Protein AF-A0A4P9XST7-F1 (afdb_monomer)

Organism: NCBI:txid78915

Nearest PDB structures (foldseek):
  6m81-assembly1_C-2  TM=3.592E-01  e=2.031E-01  Streptomyces fradiae
  5g4q-assembly2_A-3  TM=3.084E-01  e=9.100E-01  Helicobacter pylori 26695
  6rnh-assembly1_B  TM=2.541E-01  e=7.087E-01  Plasmodium falciparum 3D7
  3ibj-assembly1_A  TM=3.490E-01  e=5.934E+00  Homo sapiens
  7c5z-assembly1_B  TM=2.985E-01  e=7.619E+00  Sprivivirus cyprinus

Secondary structure (DSSP, 8-state):
-HHHHHHHHHTSTTS-EEEETTEEEEESSTT--SGGGEEEEE-SS-HHHHHHHHHHTTEEEEE-SSTT--PEEEEE-

Foldseek 3Di:
DLVVLVVVCVVPVQFKWKDDPQKIKTFCDPPDPDPVRIDIDGHPDDSVVSVVSLVVSQWDWDFDPPPVGRIIIIGHD

Structure (mmCIF, N/CA/C/O backbone):
data_AF-A0A4P9XST7-F1
#
_entry.id   AF-A0A4P9XST7-F1
#
loop_
_atom_site.group_PDB
_atom_site.id
_atom_site.type_symbol
_atom_site.label_atom_id
_atom_site.label_alt_id
_atom_site.label_comp_id
_atom_site.label_asym_id
_atom_site.label_entity_id
_atom_site.label_seq_id
_atom_site.pdbx_PDB_ins_code
_atom_site.Cartn_x
_atom_site.Cartn_y
_atom_site.Cartn_z
_atom_site.occupancy
_atom_site.B_iso_or_equiv
_atom_site.auth_seq_id
_atom_site.auth_comp_id
_atom_site.auth_asym_id
_atom_site.auth_atom_id
_atom_site.pdbx_PDB_model_num
ATOM 1 N N . GLU A 1 1 ? -9.191 13.164 5.721 1.00 84.94 1 GLU A N 1
ATOM 2 C CA . GLU A 1 1 ? -8.384 12.439 4.712 1.00 84.94 1 GLU A CA 1
ATOM 3 C C . GLU A 1 1 ? -8.397 10.929 4.884 1.00 84.94 1 GLU A C 1
ATOM 5 O O . GLU A 1 1 ? -8.814 10.248 3.958 1.00 84.94 1 GLU A O 1
ATOM 10 N N . GLU A 1 2 ? -8.024 10.388 6.046 1.00 88.75 2 GLU A N 1
ATOM 11 C CA . GLU A 1 2 ? -8.052 8.931 6.264 1.00 88.75 2 GLU A CA 1
ATOM 12 C C . GLU A 1 2 ? -9.438 8.297 6.055 1.00 88.75 2 GLU A C 1
ATOM 14 O O . GLU A 1 2 ? -9.542 7.203 5.507 1.00 88.75 2 GLU A O 1
ATOM 19 N N . GLU A 1 3 ? -10.510 8.994 6.443 1.00 91.69 3 GLU A N 1
ATOM 20 C CA . GLU A 1 3 ? -11.891 8.552 6.205 1.00 91.69 3 GLU A CA 1
ATOM 21 C C . GLU A 1 3 ? -12.267 8.577 4.716 1.00 91.69 3 GLU A C 1
ATOM 23 O O . GLU A 1 3 ? -12.946 7.679 4.233 1.00 91.69 3 GLU A O 1
ATOM 28 N N . ARG A 1 4 ? -11.737 9.544 3.953 1.00 92.94 4 ARG A N 1
ATOM 29 C CA . ARG A 1 4 ? -11.901 9.619 2.490 1.00 92.94 4 ARG A CA 1
ATOM 30 C C . ARG A 1 4 ? -11.226 8.437 1.799 1.00 92.94 4 ARG A C 1
ATOM 32 O O . ARG A 1 4 ? -11.791 7.859 0.877 1.00 92.94 4 ARG A O 1
ATOM 39 N N . LEU A 1 5 ? -10.034 8.067 2.269 1.00 92.44 5 LEU A N 1
ATOM 40 C CA . LEU A 1 5 ? -9.322 6.875 1.812 1.00 92.44 5 LEU A CA 1
ATOM 41 C C . LEU A 1 5 ? -10.104 5.606 2.168 1.00 92.44 5 LEU A C 1
ATOM 43 O O . LEU A 1 5 ? -10.295 4.756 1.302 1.00 92.44 5 LEU A O 1
ATOM 47 N N . ALA A 1 6 ? -10.626 5.513 3.394 1.00 94.06 6 ALA A N 1
ATOM 48 C CA . ALA A 1 6 ? -11.454 4.389 3.825 1.00 94.06 6 ALA A CA 1
ATOM 49 C C . ALA A 1 6 ? -12.731 4.241 2.978 1.00 94.06 6 ALA A C 1
ATOM 51 O O . ALA A 1 6 ? -13.034 3.140 2.527 1.00 94.06 6 ALA A O 1
ATOM 52 N N . ALA A 1 7 ? -13.439 5.341 2.704 1.00 94.12 7 ALA A N 1
ATOM 53 C CA . ALA A 1 7 ? -14.622 5.343 1.847 1.00 94.12 7 ALA A CA 1
ATOM 54 C C . ALA A 1 7 ? -14.286 4.890 0.416 1.00 94.12 7 ALA A C 1
ATOM 56 O O . ALA A 1 7 ? -14.956 4.018 -0.132 1.00 94.12 7 ALA A O 1
ATOM 57 N N . PHE A 1 8 ? -13.191 5.401 -0.156 1.00 93.25 8 PHE A N 1
ATOM 58 C CA . PHE A 1 8 ? -12.749 5.034 -1.502 1.00 93.25 8 PHE A CA 1
ATOM 59 C C . PHE A 1 8 ? -12.422 3.541 -1.642 1.00 93.25 8 PHE A C 1
ATOM 61 O O . PHE A 1 8 ? -12.772 2.915 -2.649 1.00 93.25 8 PHE A O 1
ATOM 68 N N . VAL A 1 9 ? -11.769 2.940 -0.640 1.00 92.56 9 VAL A N 1
ATOM 69 C CA . VAL A 1 9 ? -11.498 1.494 -0.663 1.00 92.56 9 VAL A CA 1
ATOM 70 C C . VAL A 1 9 ? -12.731 0.649 -0.346 1.00 92.56 9 VAL A C 1
ATOM 72 O O . VAL A 1 9 ? -12.854 -0.461 -0.854 1.00 92.56 9 VAL A O 1
ATOM 75 N N . ALA A 1 10 ? -13.680 1.179 0.430 1.00 92.56 10 ALA A N 1
ATOM 76 C CA . ALA A 1 10 ? -14.939 0.503 0.736 1.00 92.56 10 ALA A CA 1
ATOM 77 C C . ALA A 1 10 ? -15.870 0.373 -0.483 1.00 92.56 10 ALA A C 1
ATOM 79 O O . ALA A 1 10 ? -16.676 -0.551 -0.528 1.00 92.56 10 ALA A O 1
ATOM 80 N N .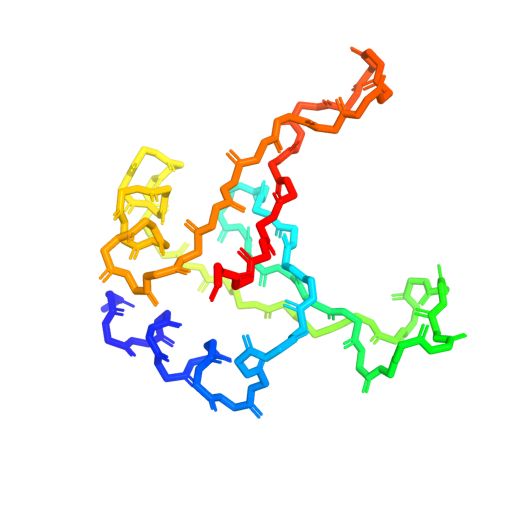 GLU A 1 11 ? -15.743 1.243 -1.490 1.00 91.12 11 GLU A N 1
ATOM 81 C CA . GLU A 1 11 ? -16.488 1.126 -2.754 1.00 91.12 11 GLU A CA 1
ATOM 82 C C . GLU A 1 11 ? -16.107 -0.127 -3.567 1.00 91.12 11 GLU A C 1
ATOM 84 O O . GLU A 1 11 ? -16.931 -0.652 -4.312 1.00 91.12 11 GLU A O 1
ATOM 89 N N . ALA A 1 12 ? -14.862 -0.604 -3.454 1.00 90.44 12 ALA A N 1
ATOM 90 C CA . ALA A 1 12 ? -14.394 -1.809 -4.141 1.00 90.44 12 ALA A CA 1
ATOM 91 C C . ALA A 1 12 ? -13.358 -2.555 -3.279 1.00 90.44 12 ALA A C 1
ATOM 93 O O . ALA A 1 12 ? -12.176 -2.593 -3.619 1.00 90.44 12 ALA A O 1
ATOM 94 N N . PRO A 1 13 ? -13.781 -3.183 -2.169 1.00 90.56 13 PRO A N 1
ATOM 95 C CA . PRO A 1 13 ? -12.863 -3.724 -1.167 1.00 90.56 13 PRO A CA 1
ATOM 96 C C . PRO A 1 13 ? -11.992 -4.867 -1.695 1.00 90.56 13 PRO A C 1
ATOM 98 O O . PRO A 1 13 ? -10.924 -5.104 -1.149 1.00 90.56 13 PRO A O 1
ATOM 101 N N . ASN A 1 14 ? -12.429 -5.547 -2.758 1.00 90.38 14 ASN A N 1
ATOM 102 C CA . ASN A 1 14 ? -11.722 -6.670 -3.377 1.00 90.38 14 ASN A CA 1
ATOM 103 C C . ASN A 1 14 ? -10.880 -6.253 -4.597 1.00 90.38 14 ASN A C 1
ATOM 105 O O . ASN A 1 14 ? -10.346 -7.117 -5.289 1.00 90.38 14 ASN A O 1
ATOM 109 N N . ALA A 1 15 ? -10.805 -4.955 -4.909 1.00 90.50 15 ALA A N 1
ATOM 110 C CA . ALA A 1 15 ? -9.968 -4.464 -5.995 1.00 90.50 15 ALA A CA 1
ATOM 111 C C . ALA A 1 15 ? -8.489 -4.435 -5.588 1.00 90.50 15 ALA A C 1
ATOM 113 O O . ALA A 1 15 ? -8.140 -4.329 -4.411 1.00 90.50 15 ALA A O 1
ATOM 114 N N . GLU A 1 16 ? -7.624 -4.492 -6.594 1.00 91.75 16 GLU A N 1
ATOM 115 C CA . GLU A 1 16 ? -6.217 -4.155 -6.438 1.00 91.75 16 GLU A CA 1
ATOM 116 C C . GLU A 1 16 ? -6.053 -2.634 -6.513 1.00 91.75 16 GLU A C 1
ATOM 118 O O . GLU A 1 16 ? -6.604 -1.976 -7.402 1.00 91.75 16 GLU A O 1
ATOM 123 N N . TYR A 1 17 ? -5.306 -2.083 -5.562 1.00 93.44 17 TYR A N 1
ATOM 124 C CA . TYR A 1 17 ? -5.014 -0.662 -5.470 1.00 93.44 17 TYR A CA 1
ATOM 125 C C . TYR A 1 17 ? -3.523 -0.414 -5.661 1.00 93.44 17 TYR A C 1
ATOM 127 O O . TYR A 1 17 ? -2.695 -1.070 -5.041 1.00 93.44 17 TYR A O 1
ATOM 135 N N . VAL A 1 18 ? -3.183 0.582 -6.466 1.00 93.81 18 VAL A N 1
ATOM 136 C CA . VAL A 1 18 ? -1.818 1.064 -6.658 1.00 93.81 18 VAL A CA 1
ATOM 137 C C . VAL A 1 18 ? -1.644 2.330 -5.833 1.00 93.81 18 VAL A C 1
ATOM 139 O O . VAL A 1 18 ? -2.304 3.340 -6.085 1.00 93.81 18 VAL A O 1
ATOM 142 N N . LEU A 1 19 ? -0.785 2.264 -4.823 1.00 93.88 19 LEU A N 1
ATOM 143 C CA . LEU A 1 19 ? -0.396 3.394 -3.993 1.00 93.88 19 LEU A CA 1
ATOM 144 C C . LEU A 1 19 ? 0.894 3.986 -4.566 1.00 93.88 19 LEU A C 1
ATOM 146 O O . LEU A 1 19 ? 1.963 3.376 -4.506 1.00 93.88 19 LEU A O 1
ATOM 150 N N . ASP A 1 20 ? 0.761 5.198 -5.091 1.00 92.00 20 ASP A N 1
ATOM 151 C CA . ASP A 1 20 ? 1.833 6.026 -5.633 1.00 92.00 20 ASP A CA 1
ATOM 152 C C . ASP A 1 20 ? 1.612 7.455 -5.128 1.00 92.00 20 ASP A C 1
ATOM 154 O O . ASP A 1 20 ? 0.937 8.270 -5.762 1.00 92.00 20 ASP A O 1
ATOM 158 N N . ALA A 1 21 ? 2.038 7.713 -3.886 1.00 87.75 21 ALA A N 1
ATOM 159 C CA . ALA A 1 21 ? 1.662 8.922 -3.161 1.00 87.75 21 ALA A CA 1
ATOM 160 C C . ALA A 1 21 ? 2.011 10.188 -3.968 1.00 87.75 21 ALA A C 1
ATOM 162 O O . ALA A 1 21 ? 3.133 10.317 -4.456 1.00 87.75 21 ALA A O 1
ATOM 163 N N . PRO A 1 22 ? 1.080 11.154 -4.091 1.00 92.00 22 PRO A N 1
ATOM 164 C CA . PRO A 1 22 ? -0.145 11.327 -3.296 1.00 92.00 22 PRO A CA 1
ATOM 165 C C . PRO A 1 22 ? -1.401 10.611 -3.842 1.00 92.00 22 PRO A C 1
ATOM 167 O O . PRO A 1 22 ? -2.524 10.956 -3.465 1.00 92.00 22 PRO A O 1
ATOM 170 N N . LEU A 1 23 ? -1.257 9.668 -4.773 1.00 92.88 23 LEU A N 1
ATOM 171 C CA . LEU A 1 23 ? -2.362 8.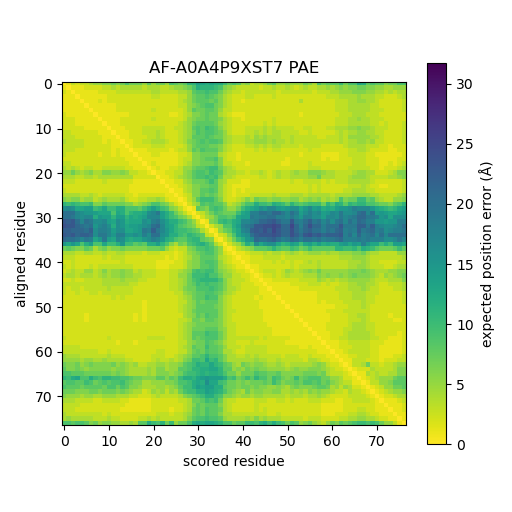986 -5.445 1.00 92.88 23 LEU A CA 1
ATOM 172 C C . LEU A 1 23 ? -2.573 7.559 -4.923 1.00 92.88 23 LEU A C 1
ATOM 174 O O . LEU A 1 23 ? -1.635 6.824 -4.622 1.00 92.88 23 LEU A O 1
ATOM 178 N N . LEU A 1 24 ? -3.843 7.161 -4.854 1.00 92.88 24 LEU A N 1
ATOM 179 C CA . LEU A 1 24 ? -4.273 5.777 -4.692 1.00 92.88 24 LEU A CA 1
ATOM 180 C C . LEU A 1 24 ? -5.222 5.430 -5.835 1.00 92.88 24 LEU A C 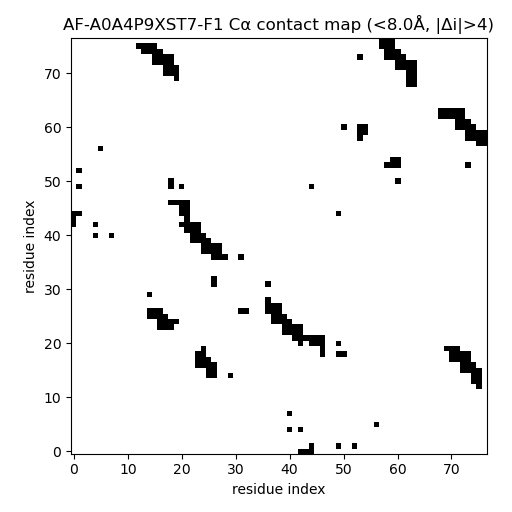1
ATOM 182 O O . LEU A 1 24 ? -6.316 5.983 -5.923 1.00 92.88 24 LEU A O 1
ATOM 186 N N . CYS A 1 25 ? -4.807 4.533 -6.715 1.00 93.00 25 CYS A N 1
ATOM 187 C CA . CYS A 1 25 ? -5.504 4.231 -7.957 1.00 93.00 25 CYS A CA 1
ATOM 188 C C . CYS A 1 25 ? -6.047 2.804 -7.964 1.00 93.00 25 CYS A C 1
ATOM 190 O O . CYS A 1 25 ? -5.419 1.906 -7.423 1.00 93.00 25 CYS A O 1
ATOM 192 N N . ARG A 1 26 ? -7.193 2.577 -8.608 1.00 91.38 26 ARG A N 1
ATOM 193 C CA . ARG A 1 26 ? -7.720 1.240 -8.917 1.00 91.38 26 ARG A CA 1
ATOM 194 C C . ARG A 1 26 ? -8.232 1.186 -10.356 1.00 91.38 26 ARG A C 1
ATOM 196 O O . ARG A 1 26 ? -8.736 2.204 -10.847 1.00 91.38 26 ARG A O 1
ATOM 203 N N . PRO A 1 27 ? -8.187 0.034 -11.034 1.00 82.69 27 PRO A N 1
ATOM 204 C CA . PRO A 1 27 ? -8.885 -0.128 -12.300 1.00 82.69 27 PRO A CA 1
ATOM 205 C C . PRO A 1 27 ? -10.407 -0.099 -12.073 1.00 82.69 27 PRO A C 1
ATOM 207 O O . PRO A 1 27 ? -10.916 -0.587 -11.064 1.00 82.69 27 PRO A O 1
ATOM 210 N N . ARG A 1 28 ? -11.161 0.485 -13.008 1.00 71.56 28 ARG A N 1
ATOM 211 C CA . ARG A 1 28 ? -12.635 0.573 -12.954 1.00 71.56 28 ARG A CA 1
ATOM 212 C C . ARG A 1 28 ? -13.308 -0.772 -13.264 1.00 71.56 28 ARG A C 1
ATOM 214 O O . ARG A 1 28 ? -14.471 -0.959 -12.925 1.00 71.56 28 ARG A O 1
ATOM 221 N N . SER A 1 29 ? -12.571 -1.706 -13.868 1.00 63.53 29 SER A N 1
ATOM 222 C CA . SER A 1 29 ? -12.943 -3.107 -14.096 1.00 63.53 29 SER A CA 1
ATOM 223 C C . SER A 1 29 ? -11.687 -3.983 -14.054 1.00 63.53 29 SER A C 1
ATOM 225 O O . SER A 1 29 ? -10.644 -3.570 -14.555 1.00 63.53 29 SER A O 1
ATOM 227 N N . SER A 1 30 ? -11.784 -5.206 -13.521 1.00 56.22 30 SER A N 1
ATOM 228 C CA . SER A 1 30 ? -10.673 -6.177 -13.476 1.00 56.22 30 SER A CA 1
ATOM 229 C C . SER A 1 30 ? -10.132 -6.570 -14.859 1.00 56.22 30 SER A C 1
ATOM 231 O O . SER A 1 30 ? -9.032 -7.107 -14.957 1.00 56.22 30 SER A O 1
ATOM 233 N N . GLN A 1 31 ? -10.881 -6.288 -15.931 1.00 53.09 31 GLN A N 1
ATOM 234 C CA . GLN A 1 31 ? -10.478 -6.545 -17.318 1.00 53.09 31 GLN A CA 1
ATOM 235 C C . GLN A 1 31 ? -9.870 -5.328 -18.033 1.00 53.09 31 GLN A C 1
ATOM 237 O O . GLN A 1 31 ? -9.425 -5.459 -19.171 1.00 53.09 31 GLN A O 1
ATOM 242 N N . GLN A 1 32 ? -9.838 -4.154 -17.397 1.00 53.69 32 GLN A N 1
ATOM 243 C CA . GLN A 1 32 ? -9.383 -2.913 -18.025 1.00 53.69 32 GLN A CA 1
ATOM 244 C C . GLN A 1 32 ? -7.953 -2.593 -17.560 1.00 53.69 32 GLN A C 1
ATOM 246 O O . GLN A 1 32 ? -7.745 -2.069 -16.468 1.00 53.69 32 GLN A O 1
ATOM 251 N N . LYS A 1 33 ? -6.964 -2.988 -18.378 1.00 51.12 33 LYS A N 1
ATOM 252 C CA . LYS A 1 33 ? -5.516 -2.759 -18.156 1.00 51.12 33 LYS A CA 1
ATOM 253 C C . LYS A 1 33 ? -4.999 -1.457 -18.783 1.00 51.12 33 LYS A C 1
ATOM 255 O O . LYS A 1 33 ? -3.825 -1.127 -18.657 1.00 51.12 33 LYS A O 1
ATOM 260 N N . ASP A 1 34 ? -5.851 -0.735 -19.494 1.00 48.28 34 ASP A N 1
ATOM 261 C CA . ASP A 1 34 ? -5.549 0.497 -20.202 1.00 48.28 34 ASP A CA 1
ATOM 262 C C . ASP A 1 34 ? -5.822 1.737 -19.333 1.00 48.28 34 ASP A C 1
ATOM 264 O O . ASP A 1 34 ? -6.844 1.855 -18.658 1.00 48.28 34 ASP A O 1
ATOM 268 N N . ALA A 1 35 ? -4.903 2.710 -19.384 1.00 53.44 35 ALA A N 1
ATOM 269 C CA . ALA A 1 35 ? -4.875 3.913 -18.538 1.00 53.44 35 ALA A CA 1
ATOM 270 C C . ALA A 1 35 ? -6.139 4.802 -18.601 1.00 53.44 35 ALA A C 1
ATOM 272 O O . ALA A 1 35 ? -6.295 5.716 -17.795 1.00 53.44 35 ALA A O 1
ATOM 273 N N . ARG A 1 36 ? -7.058 4.549 -19.545 1.00 56.06 36 ARG A N 1
ATOM 274 C CA . ARG A 1 36 ? -8.335 5.273 -19.680 1.00 56.06 36 ARG A CA 1
ATOM 275 C C . ARG A 1 36 ? -9.404 4.800 -18.687 1.00 56.06 36 ARG A C 1
ATOM 277 O O . ARG A 1 36 ? -10.430 5.462 -18.549 1.00 56.06 36 ARG A O 1
ATOM 284 N N . GLY A 1 37 ? -9.167 3.680 -18.001 1.00 65.94 37 GLY A N 1
ATOM 285 C CA . GLY A 1 37 ? -10.104 3.048 -17.074 1.00 65.94 37 GLY A CA 1
ATOM 286 C C . GLY A 1 37 ? -9.730 3.149 -15.595 1.00 65.94 37 GLY A C 1
ATOM 287 O O . GLY A 1 37 ? -10.346 2.463 -14.791 1.00 65.94 37 GLY A O 1
ATOM 288 N N . THR A 1 38 ? -8.740 3.945 -15.192 1.00 80.06 38 THR A N 1
ATOM 289 C CA . THR A 1 38 ? -8.279 3.979 -13.791 1.00 80.06 38 THR A CA 1
ATOM 290 C C . THR A 1 38 ? -8.995 5.071 -12.995 1.00 80.06 38 THR A C 1
ATOM 292 O O . THR A 1 38 ? -9.067 6.221 -13.419 1.00 80.06 38 THR A O 1
ATOM 295 N N . THR A 1 39 ? -9.524 4.727 -11.820 1.00 88.44 39 THR A N 1
ATOM 296 C CA . THR A 1 39 ? -10.060 5.700 -10.856 1.00 88.44 39 THR A CA 1
ATOM 297 C C . THR A 1 39 ? -9.015 5.947 -9.778 1.00 88.44 39 THR A C 1
ATOM 299 O O . THR A 1 39 ? -8.584 4.998 -9.128 1.00 88.44 39 THR A O 1
ATOM 302 N N . CYS A 1 40 ? -8.622 7.204 -9.573 1.00 92.12 40 CYS A N 1
ATOM 303 C CA . CYS A 1 40 ? -7.617 7.578 -8.580 1.00 92.12 40 CYS A CA 1
ATOM 304 C C . CYS A 1 40 ? -8.183 8.536 -7.533 1.00 92.12 40 CYS A C 1
ATOM 306 O O . CYS A 1 40 ? -8.830 9.530 -7.862 1.00 92.12 40 CYS A O 1
ATOM 308 N N . LEU A 1 41 ? -7.869 8.266 -6.271 1.00 93.12 41 LEU A N 1
ATOM 309 C CA . LEU A 1 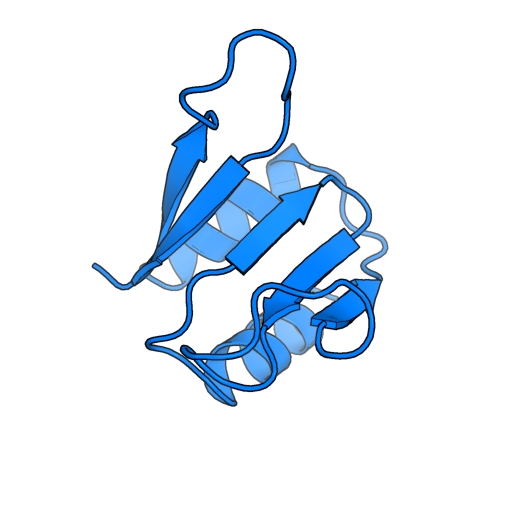41 ? -8.046 9.181 -5.160 1.00 93.12 41 LEU A CA 1
ATOM 310 C C . LEU A 1 41 ? -6.746 9.958 -4.946 1.00 93.12 41 LEU A C 1
ATOM 312 O O . LEU A 1 41 ? -5.710 9.370 -4.646 1.00 93.12 41 LEU A O 1
ATOM 316 N N . ARG A 1 42 ? -6.813 11.288 -5.035 1.00 93.12 42 ARG A N 1
ATOM 317 C CA . ARG A 1 42 ? -5.725 12.164 -4.589 1.00 93.12 42 ARG A CA 1
ATOM 318 C C . ARG A 1 42 ? -5.871 12.468 -3.104 1.00 93.12 42 ARG A C 1
ATOM 320 O O . ARG A 1 42 ? -6.858 13.082 -2.703 1.00 93.12 42 ARG A O 1
ATOM 327 N N . SER A 1 43 ? -4.903 12.047 -2.307 1.00 91.06 43 SER A N 1
ATOM 328 C CA . SER A 1 43 ? -4.852 12.259 -0.861 1.00 91.06 43 SER A CA 1
ATOM 329 C C . SER A 1 43 ? -3.844 13.355 -0.520 1.00 91.06 43 SER A C 1
ATOM 331 O O . SER A 1 43 ? -2.870 13.537 -1.245 1.00 91.06 43 SER A O 1
ATOM 333 N N . SER A 1 44 ? -4.040 14.080 0.582 1.00 91.69 44 SER A N 1
ATOM 334 C CA . SER A 1 44 ? -2.980 14.940 1.135 1.00 91.69 44 SER A CA 1
ATOM 335 C C . SER A 1 44 ? -2.073 14.213 2.138 1.00 91.69 44 SER A C 1
ATOM 337 O O . SER A 1 44 ? -1.210 14.842 2.744 1.00 91.69 44 SER A O 1
ATOM 339 N N . LEU A 1 45 ? -2.296 12.913 2.360 1.00 91.19 45 LEU A N 1
ATOM 340 C CA . LEU A 1 45 ? -1.453 12.074 3.210 1.00 91.19 45 LEU A CA 1
ATOM 341 C C . LEU A 1 45 ? -0.136 11.737 2.500 1.00 91.19 45 LEU A C 1
ATOM 343 O O . LEU A 1 45 ? -0.114 11.510 1.290 1.00 91.19 45 LEU A O 1
ATOM 347 N N . ASP A 1 46 ? 0.950 11.649 3.265 1.00 92.75 46 ASP A N 1
ATOM 348 C CA . ASP A 1 46 ? 2.220 11.124 2.771 1.00 92.75 46 ASP A CA 1
ATOM 349 C C . ASP A 1 46 ? 2.160 9.595 2.572 1.00 92.75 46 ASP A C 1
ATOM 351 O O . ASP A 1 46 ? 1.269 8.909 3.087 1.00 92.75 46 ASP A O 1
ATOM 355 N N . ALA A 1 47 ? 3.134 9.046 1.839 1.00 90.62 47 ALA A N 1
ATOM 356 C CA . ALA A 1 47 ? 3.181 7.624 1.498 1.00 90.62 47 ALA A CA 1
ATOM 357 C C . ALA A 1 47 ? 3.134 6.701 2.727 1.00 90.62 47 ALA A C 1
ATOM 359 O O . ALA A 1 47 ? 2.448 5.678 2.698 1.00 90.62 47 ALA A O 1
ATOM 360 N N . LYS A 1 48 ? 3.818 7.067 3.821 1.00 93.31 48 LYS A N 1
ATOM 361 C CA . LYS A 1 48 ? 3.864 6.263 5.048 1.00 93.31 48 LYS A CA 1
ATOM 362 C C . LYS A 1 48 ? 2.498 6.248 5.727 1.00 93.31 48 LYS A C 1
ATOM 364 O O . LYS A 1 48 ? 2.037 5.183 6.134 1.00 93.31 48 LYS A O 1
ATOM 369 N N . SER A 1 49 ? 1.839 7.401 5.807 1.00 94.81 49 SER A N 1
ATOM 370 C CA . SER A 1 49 ? 0.491 7.513 6.374 1.00 94.81 49 SER A CA 1
ATOM 371 C C . SER A 1 49 ? -0.549 6.756 5.541 1.00 94.81 49 SER A C 1
ATOM 373 O O . SER A 1 49 ? -1.376 6.035 6.097 1.00 94.81 49 SER A O 1
ATOM 375 N N . MET A 1 50 ? -0.484 6.846 4.207 1.00 93.88 50 MET A N 1
ATOM 376 C CA . MET A 1 50 ? -1.367 6.076 3.319 1.00 93.88 50 MET A CA 1
ATOM 377 C C . MET A 1 50 ? -1.157 4.569 3.482 1.00 93.88 50 MET A C 1
ATOM 379 O O . MET A 1 50 ? -2.128 3.828 3.617 1.00 93.88 50 MET A O 1
ATOM 383 N N . PHE A 1 51 ? 0.098 4.119 3.519 1.00 94.56 51 PHE A N 1
ATOM 384 C CA . PHE A 1 51 ? 0.443 2.715 3.717 1.00 94.56 51 PHE A CA 1
ATOM 385 C C . PHE A 1 51 ? -0.064 2.183 5.062 1.00 94.56 51 PH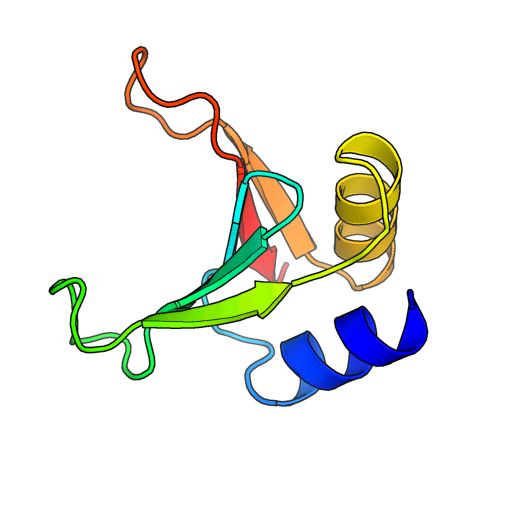E A C 1
ATOM 387 O O . PHE A 1 51 ? -0.754 1.165 5.095 1.00 94.56 51 PHE A O 1
ATOM 394 N N . ALA A 1 52 ? 0.203 2.903 6.158 1.00 95.62 52 ALA A N 1
ATOM 395 C CA . ALA A 1 52 ? -0.273 2.532 7.489 1.00 95.62 52 ALA A CA 1
ATOM 396 C C . ALA A 1 52 ? -1.805 2.437 7.534 1.00 95.62 52 ALA A C 1
ATOM 398 O O . ALA A 1 52 ? -2.362 1.500 8.110 1.00 95.62 52 ALA A O 1
ATOM 399 N N . ARG A 1 53 ? -2.498 3.368 6.866 1.00 95.38 53 ARG A N 1
ATOM 400 C CA . ARG A 1 53 ? -3.958 3.345 6.793 1.00 95.38 53 ARG A CA 1
ATOM 401 C C . ARG A 1 53 ? -4.487 2.164 5.981 1.00 95.38 53 ARG A C 1
ATOM 403 O O . ARG A 1 53 ? -5.440 1.527 6.419 1.00 95.38 53 ARG A O 1
ATOM 410 N N . MET A 1 54 ? -3.881 1.844 4.838 1.00 94.94 54 MET A N 1
ATOM 411 C CA . MET A 1 54 ? -4.253 0.671 4.035 1.00 94.94 54 MET A CA 1
ATOM 412 C C . MET A 1 54 ? -4.097 -0.629 4.837 1.00 94.94 54 MET A C 1
ATOM 414 O O . MET A 1 54 ? -5.013 -1.452 4.846 1.00 94.94 54 MET A O 1
ATOM 418 N N . GLN A 1 55 ? -2.999 -0.777 5.586 1.00 94.75 55 GLN A N 1
ATOM 419 C CA . GLN A 1 55 ? -2.794 -1.924 6.478 1.00 94.75 55 GLN A CA 1
ATOM 420 C C . GLN A 1 55 ? -3.862 -2.015 7.573 1.00 94.75 55 GLN A C 1
ATOM 422 O O . GLN A 1 55 ? -4.430 -3.084 7.788 1.00 94.75 55 GLN A O 1
ATOM 427 N N . ALA A 1 56 ? -4.196 -0.892 8.218 1.00 95.06 56 ALA A N 1
ATOM 428 C CA . ALA A 1 56 ? -5.257 -0.840 9.226 1.00 95.06 56 ALA A CA 1
ATOM 429 C C . ALA A 1 56 ? -6.645 -1.211 8.663 1.00 95.06 56 ALA A C 1
ATOM 431 O O . ALA A 1 56 ? -7.502 -1.695 9.397 1.00 95.06 56 ALA A O 1
ATOM 432 N N . LEU A 1 57 ? -6.863 -1.012 7.358 1.00 94.56 57 LEU A N 1
ATOM 433 C CA . LEU A 1 57 ? -8.089 -1.384 6.643 1.00 94.56 57 LEU A CA 1
ATOM 434 C C . LEU A 1 57 ? -8.088 -2.842 6.139 1.00 94.56 57 LEU A C 1
ATOM 436 O O . LEU A 1 57 ? -9.035 -3.252 5.465 1.00 94.56 57 LEU A O 1
ATOM 440 N N . GLY A 1 58 ? -7.056 -3.627 6.467 1.00 95.19 58 GLY A N 1
ATOM 441 C CA . GLY A 1 58 ? -6.946 -5.039 6.092 1.00 95.19 58 GLY A CA 1
ATOM 442 C C . GLY A 1 58 ? -6.391 -5.273 4.686 1.00 95.19 58 GLY A C 1
ATOM 443 O O . GLY A 1 58 ? -6.642 -6.324 4.100 1.00 95.19 58 GLY A O 1
ATOM 444 N N . PHE A 1 59 ? -5.660 -4.306 4.125 1.00 96.06 59 PHE A N 1
ATOM 445 C CA . PHE A 1 59 ? -4.948 -4.485 2.863 1.00 96.06 59 PHE A CA 1
ATOM 446 C C . PHE A 1 59 ? -3.491 -4.867 3.113 1.00 96.06 59 PHE A C 1
ATOM 448 O O . PHE A 1 59 ? -2.776 -4.233 3.888 1.00 96.06 59 PHE A O 1
ATOM 455 N N . PHE A 1 60 ? -3.031 -5.877 2.390 1.00 94.88 60 PHE A N 1
ATOM 456 C CA . PHE A 1 60 ? -1.626 -6.204 2.252 1.00 94.88 60 PHE A CA 1
ATOM 457 C C . PHE A 1 60 ? -1.041 -5.463 1.052 1.00 94.88 60 PHE A C 1
ATOM 459 O O . PHE A 1 60 ? -1.509 -5.638 -0.074 1.00 94.88 60 PHE A O 1
ATOM 466 N N . CYS A 1 61 ? -0.016 -4.652 1.304 1.00 93.94 61 CYS A N 1
ATOM 467 C CA . CYS A 1 61 ? 0.686 -3.874 0.292 1.00 93.94 61 CYS A CA 1
ATOM 468 C C . CYS A 1 61 ? 2.112 -4.398 0.110 1.00 93.94 61 CYS A C 1
ATOM 470 O O . CYS A 1 61 ? 2.832 -4.587 1.090 1.00 93.94 61 CYS A O 1
ATOM 472 N N . GLN A 1 62 ? 2.525 -4.579 -1.140 1.00 93.38 62 GLN A N 1
ATOM 473 C CA . GLN A 1 62 ? 3.862 -5.030 -1.525 1.00 93.38 62 GLN A CA 1
ATOM 474 C C . GLN A 1 62 ? 4.430 -4.135 -2.627 1.00 93.38 62 GLN A C 1
ATOM 476 O O . GLN A 1 62 ? 3.669 -3.512 -3.361 1.00 93.38 62 GLN A O 1
ATOM 481 N N . LEU A 1 63 ? 5.754 -4.076 -2.759 1.00 91.00 63 LEU A N 1
ATOM 482 C CA . LEU A 1 63 ? 6.375 -3.424 -3.913 1.00 91.00 63 LEU A CA 1
ATOM 483 C C . LEU A 1 63 ? 5.980 -4.140 -5.206 1.00 91.00 63 LEU A C 1
ATOM 485 O O . LEU A 1 63 ? 5.804 -5.363 -5.221 1.00 91.00 63 LEU A O 1
ATOM 489 N N . SER A 1 64 ? 5.836 -3.363 -6.278 1.00 87.00 64 SER A N 1
ATOM 490 C CA . SER A 1 64 ? 5.734 -3.911 -7.628 1.00 87.00 64 SER A CA 1
ATOM 491 C C . SER A 1 64 ? 6.947 -4.816 -7.911 1.00 87.00 64 SER A C 1
ATOM 493 O O . SER A 1 64 ? 8.061 -4.515 -7.473 1.00 87.00 64 SER A O 1
ATOM 495 N N . PRO A 1 65 ? 6.744 -5.962 -8.585 1.00 84.25 65 PRO A N 1
ATOM 496 C CA . PRO A 1 65 ? 7.836 -6.868 -8.934 1.00 84.25 65 PRO A CA 1
ATOM 497 C C . PRO A 1 65 ? 8.755 -6.285 -10.016 1.00 84.25 65 PRO A C 1
ATOM 499 O O . PRO A 1 65 ? 9.879 -6.758 -10.185 1.00 84.25 65 PRO A O 1
ATOM 502 N N . GLU A 1 66 ? 8.298 -5.265 -10.745 1.00 86.06 66 GLU A N 1
ATOM 503 C CA . GLU A 1 66 ? 9.105 -4.535 -11.710 1.00 86.06 66 GLU A CA 1
ATOM 504 C C . GLU A 1 66 ? 10.107 -3.632 -10.968 1.00 86.06 66 GLU A C 1
ATOM 506 O O 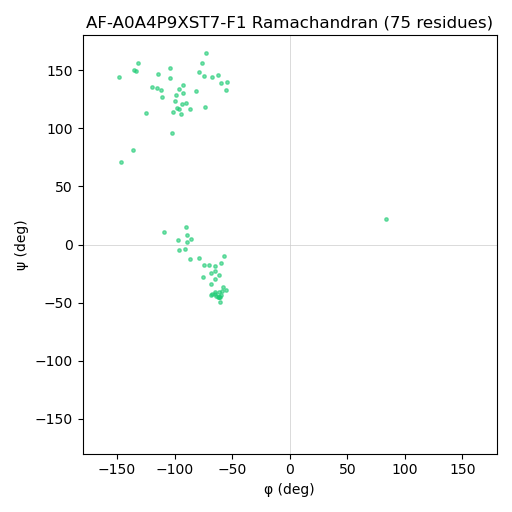. GLU A 1 66 ? 9.696 -2.705 -10.270 1.00 86.06 66 GLU A O 1
ATOM 511 N N . PRO A 1 67 ? 11.425 -3.837 -11.133 1.00 82.38 67 PRO A N 1
ATOM 512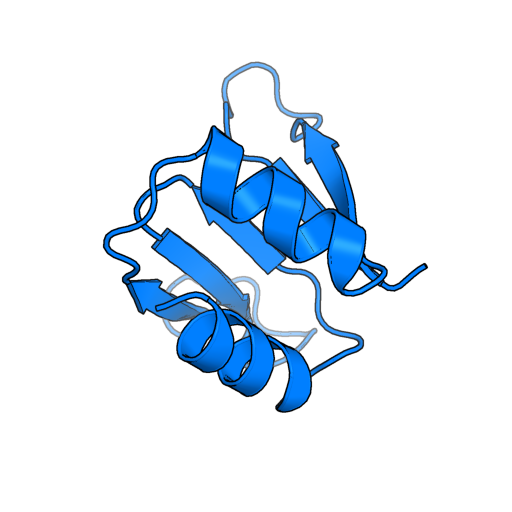 C CA . PRO A 1 67 ? 12.447 -3.146 -10.341 1.00 82.38 67 PRO A CA 1
ATOM 513 C C . PRO A 1 67 ? 12.496 -1.629 -10.572 1.00 82.38 67 PRO A C 1
ATOM 515 O O . PRO A 1 67 ? 13.048 -0.898 -9.753 1.00 82.38 67 PRO A O 1
ATOM 518 N N . GLU A 1 68 ? 11.927 -1.154 -11.681 1.00 88.38 68 GLU A N 1
ATOM 519 C CA . GLU A 1 68 ? 11.851 0.269 -12.027 1.00 88.38 68 GLU A CA 1
ATOM 520 C C . GLU A 1 68 ? 10.621 0.962 -11.413 1.00 88.38 68 GLU A C 1
ATOM 522 O O . GLU A 1 68 ? 10.551 2.189 -11.378 1.00 88.38 68 GLU A O 1
ATOM 527 N N . ASN A 1 69 ? 9.665 0.189 -10.887 1.00 83.25 69 ASN A N 1
ATOM 528 C CA . ASN A 1 69 ? 8.443 0.701 -10.283 1.00 83.25 69 ASN A CA 1
ATOM 529 C C . ASN A 1 69 ? 8.580 0.767 -8.761 1.00 83.25 69 ASN A C 1
ATOM 531 O O . ASN A 1 69 ? 8.655 -0.240 -8.062 1.00 83.25 69 ASN A O 1
ATOM 535 N N . THR A 1 70 ? 8.503 1.978 -8.217 1.00 86.12 70 THR A N 1
ATOM 536 C CA . THR A 1 70 ? 8.513 2.220 -6.764 1.00 86.12 70 THR A CA 1
ATOM 537 C C . THR A 1 70 ? 7.114 2.210 -6.143 1.00 86.12 70 THR A C 1
ATOM 539 O O . THR A 1 70 ? 6.940 2.594 -4.987 1.00 86.12 70 THR A O 1
ATOM 542 N N . GLN A 1 71 ? 6.102 1.819 -6.918 1.00 91.00 71 GLN A N 1
ATOM 543 C CA . GLN A 1 71 ? 4.705 1.825 -6.502 1.00 91.00 71 GLN A CA 1
ATOM 544 C C . GLN A 1 71 ? 4.395 0.612 -5.622 1.00 91.00 71 GLN A C 1
ATOM 546 O O . GLN A 1 71 ? 4.960 -0.472 -5.796 1.00 91.00 71 GLN A O 1
ATOM 551 N N . LEU A 1 72 ? 3.460 0.788 -4.689 1.00 92.44 72 LEU A N 1
ATOM 552 C CA . LEU A 1 72 ? 2.973 -0.293 -3.841 1.00 92.44 72 LEU A CA 1
ATOM 553 C C . LEU A 1 72 ? 1.657 -0.839 -4.393 1.00 92.44 72 LEU A C 1
ATOM 555 O O . LEU A 1 72 ? 0.708 -0.092 -4.616 1.00 92.44 72 LEU A O 1
ATOM 559 N N . ILE A 1 73 ? 1.582 -2.154 -4.559 1.00 93.75 73 ILE A N 1
ATOM 560 C CA . ILE A 1 73 ? 0.379 -2.880 -4.954 1.00 93.75 73 ILE A CA 1
ATOM 561 C C . ILE A 1 73 ? -0.292 -3.410 -3.687 1.00 93.75 73 ILE A C 1
ATOM 563 O O . ILE A 1 73 ? 0.281 -4.228 -2.967 1.00 93.75 73 ILE A O 1
ATOM 567 N N . CYS A 1 74 ? -1.500 -2.933 -3.411 1.00 94.81 74 CYS A N 1
ATOM 568 C CA . CYS A 1 74 ? -2.295 -3.229 -2.228 1.00 94.81 74 CYS A CA 1
ATOM 569 C C . CYS A 1 74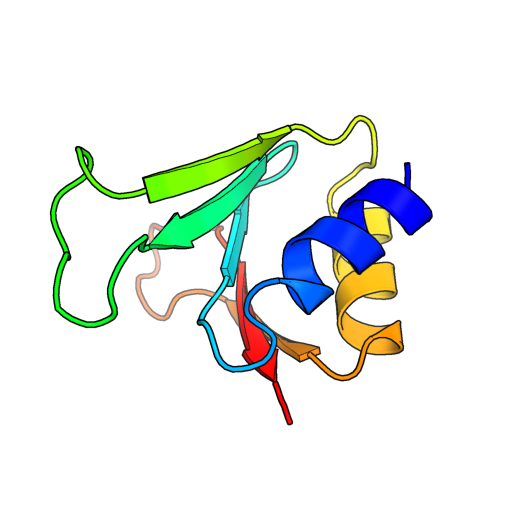 ? -3.527 -4.068 -2.584 1.00 94.81 74 CYS A C 1
ATOM 571 O O . CYS A 1 74 ? -4.347 -3.664 -3.407 1.00 94.81 74 CYS A O 1
ATOM 573 N N . ARG A 1 75 ? -3.711 -5.200 -1.904 1.00 94.31 75 ARG A N 1
ATOM 574 C CA . ARG A 1 75 ? -4.872 -6.093 -2.053 1.00 94.31 75 ARG A CA 1
ATOM 575 C C . ARG A 1 75 ? -5.427 -6.490 -0.692 1.00 94.31 75 ARG A C 1
ATOM 577 O O .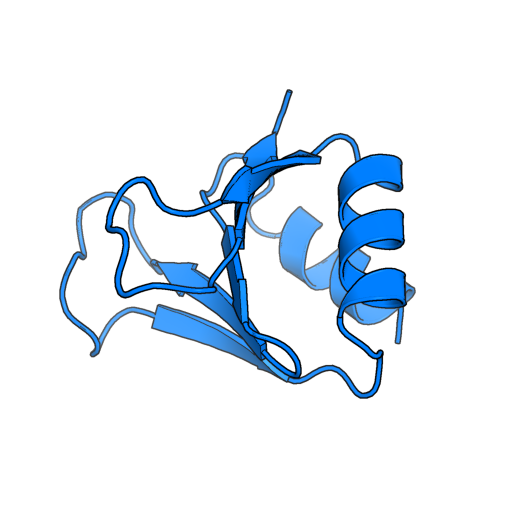 ARG A 1 75 ? -4.672 -6.561 0.274 1.00 94.31 75 ARG A O 1
ATOM 584 N N . ARG A 1 76 ? -6.733 -6.734 -0.603 1.00 92.88 76 ARG A N 1
ATOM 585 C CA . ARG A 1 76 ? -7.365 -7.223 0.631 1.00 92.88 76 ARG A CA 1
ATOM 586 C C . ARG A 1 76 ? -6.761 -8.572 1.040 1.00 92.88 76 ARG A C 1
ATOM 588 O O . ARG A 1 76 ? -6.508 -9.406 0.169 1.00 92.88 76 ARG A O 1
ATOM 595 N N . LEU A 1 77 ? -6.525 -8.744 2.340 1.00 86.19 77 LEU A N 1
ATOM 596 C CA . LEU A 1 77 ? -6.274 -10.047 2.962 1.00 86.19 77 LEU A CA 1
ATOM 597 C C . LEU A 1 77 ? -7.561 -10.868 3.084 1.00 86.19 77 LEU A C 1
ATOM 599 O O . LEU A 1 77 ? -8.631 -10.256 3.317 1.00 86.19 77 LEU A O 1
#

Solvent-accessible surface area (backbone atoms only — not comparable to full-atom values): 4478 Å² total; per-residue (Å²): 104,73,64,59,53,50,52,63,43,64,77,48,57,84,46,59,32,42,42,49,68,46,34,40,31,29,54,74,42,101,86,45,89,53,87,90,38,59,49,67,48,81,49,92,53,53,56,66,59,48,51,54,50,42,43,75,72,47,29,50,67,41,72,44,88,51,90,88,46,90,36,30,45,28,33,56,113

Sequence (77 aa):
EEERLAAFVAEAPNAEYVLDAPLLCRPRSSQQKDARGTTCLRSSLDAKSMFARMQALGFFCQLSPEPENTQLICRRL

Radius of gyration: 11.57 Å; Cα contacts (8 Å, |Δi|>4): 123; chains: 1; bounding box: 29×25×29 Å

Mean predicted aligned error: 4.96 Å

pLDDT: mean 87.0, std 12.21, range [48.28, 96.06]